Protein AF-A0A1Y3WK48-F1 (afdb_monomer)

Sequence (68 aa):
MPICKFCGEEFELSDARRRIGRSYGAGIYNEYYPNGDVCESCAVEEISCDYATGAEIKELMGTSWDDD

Nearest PDB structures (foldseek):
  1h89-assembly1_C  TM=4.028E-01  e=9.394E+00  Mus musculus

Mean predicted aligned error: 8.92 Å

Radius of gyration: 15.82 Å; Cα contacts (8 Å, |Δi|>4): 65; chains: 1; bounding box: 49×16×40 Å

Structure (mmCIF, N/CA/C/O backbone):
data_AF-A0A1Y3WK48-F1
#
_entry.id   AF-A0A1Y3WK48-F1
#
loop_
_atom_site.group_PDB
_atom_site.id
_atom_site.type_symbol
_atom_site.label_atom_id
_atom_site.label_alt_id
_atom_site.label_comp_id
_atom_site.label_asym_id
_atom_site.label_entity_id
_atom_site.label_seq_id
_atom_site.pdbx_PDB_ins_code
_atom_site.Cartn_x
_atom_site.Cartn_y
_atom_site.Cartn_z
_atom_site.occupancy
_atom_site.B_iso_or_equiv
_atom_site.auth_seq_id
_atom_site.auth_comp_id
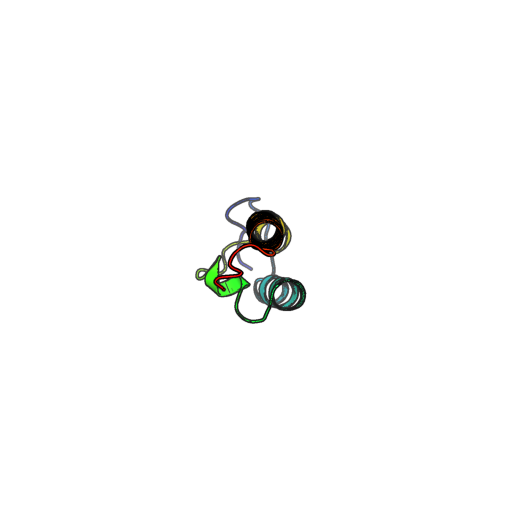_atom_site.auth_asym_id
_atom_site.auth_atom_id
_atom_site.pdbx_PDB_model_num
ATOM 1 N N . MET A 1 1 ? -17.007 -2.836 5.315 1.00 77.19 1 MET A N 1
ATOM 2 C CA . MET A 1 1 ? -15.765 -2.190 4.853 1.00 77.19 1 MET A CA 1
ATOM 3 C C . MET A 1 1 ? -14.618 -2.812 5.630 1.00 77.19 1 MET A C 1
ATOM 5 O O . MET A 1 1 ? -14.821 -3.065 6.813 1.00 77.19 1 MET A O 1
ATOM 9 N N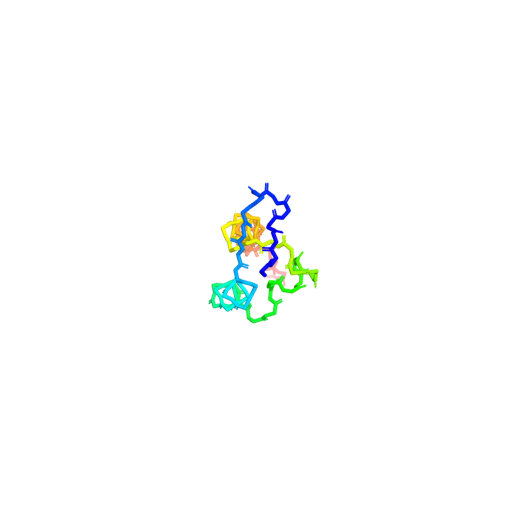 . PRO A 1 2 ? -13.500 -3.190 4.992 1.00 90.75 2 PRO A N 1
ATOM 10 C CA . PRO A 1 2 ? -12.312 -3.644 5.711 1.00 90.75 2 PRO A CA 1
ATOM 11 C C . PRO A 1 2 ? -11.687 -2.517 6.539 1.00 90.75 2 PRO A C 1
ATOM 13 O O . PRO A 1 2 ? -11.865 -1.336 6.239 1.00 90.75 2 PRO A O 1
ATOM 16 N N . ILE A 1 3 ? -10.937 -2.917 7.563 1.00 95.38 3 ILE A N 1
ATOM 17 C CA . ILE A 1 3 ? -10.123 -2.033 8.398 1.00 95.38 3 ILE A CA 1
ATOM 18 C C . ILE A 1 3 ? -8.675 -2.174 7.940 1.00 95.38 3 ILE A C 1
ATOM 20 O O . ILE A 1 3 ? -8.185 -3.293 7.777 1.00 95.38 3 ILE A O 1
ATOM 24 N N . CYS A 1 4 ? -7.995 -1.053 7.715 1.00 96.12 4 CYS A N 1
ATOM 25 C CA . CYS A 1 4 ? -6.592 -1.059 7.329 1.00 96.12 4 CYS A CA 1
ATOM 26 C C . CYS A 1 4 ? -5.731 -1.606 8.472 1.00 96.12 4 CYS A C 1
ATOM 28 O O . CYS A 1 4 ? -5.748 -1.056 9.573 1.00 96.12 4 CYS A O 1
ATOM 30 N N . LYS A 1 5 ? -4.918 -2.635 8.216 1.00 95.62 5 LYS A N 1
ATOM 31 C CA . LYS A 1 5 ? -4.033 -3.216 9.243 1.00 95.62 5 LYS A CA 1
ATOM 32 C C . LYS A 1 5 ? -2.941 -2.265 9.751 1.00 95.62 5 LYS A C 1
ATOM 34 O O . LYS A 1 5 ? -2.366 -2.531 10.799 1.00 95.62 5 LYS A O 1
ATOM 39 N N . PHE A 1 6 ? -2.634 -1.203 9.001 1.00 93.94 6 PHE A N 1
ATOM 40 C CA . PHE A 1 6 ? -1.576 -0.249 9.342 1.00 93.94 6 PHE A CA 1
ATOM 41 C C . PHE A 1 6 ? -2.098 0.950 10.130 1.00 93.94 6 PHE A C 1
ATOM 43 O O . PHE A 1 6 ? -1.554 1.266 11.183 1.00 93.94 6 PHE A O 1
ATOM 50 N N . CYS A 1 7 ? -3.155 1.610 9.645 1.00 95.44 7 CYS A N 1
ATOM 51 C CA . CYS A 1 7 ? -3.686 2.817 10.285 1.00 95.44 7 CYS A CA 1
ATOM 52 C C . CYS A 1 7 ? -4.959 2.589 11.112 1.00 95.44 7 CYS A C 1
ATOM 54 O O . CYS A 1 7 ? -5.358 3.484 11.846 1.00 95.44 7 CYS A O 1
ATOM 56 N N . GLY A 1 8 ? -5.601 1.419 11.016 1.00 95.00 8 GLY A N 1
ATOM 57 C CA . GLY A 1 8 ? -6.826 1.110 11.761 1.00 95.00 8 GLY A CA 1
ATOM 58 C C . GLY A 1 8 ? -8.094 1.793 11.239 1.00 95.00 8 GLY A C 1
ATOM 59 O O . GLY A 1 8 ? -9.151 1.634 11.842 1.00 95.00 8 GLY A O 1
ATOM 60 N N . GLU A 1 9 ? -8.012 2.520 10.124 1.00 94.44 9 GLU A N 1
ATOM 61 C CA . GLU A 1 9 ? -9.155 3.207 9.518 1.00 94.44 9 GLU A CA 1
ATOM 62 C C . GLU A 1 9 ? -9.984 2.272 8.630 1.00 94.44 9 GLU A C 1
ATOM 64 O O . GLU A 1 9 ? -9.448 1.398 7.935 1.00 94.44 9 GLU A O 1
ATOM 69 N N . GLU A 1 10 ? -11.299 2.486 8.617 1.00 96.31 10 GLU A N 1
ATOM 70 C CA . GLU A 1 10 ? -12.189 1.844 7.651 1.00 96.31 10 GLU A CA 1
ATOM 71 C C . GLU A 1 10 ? -11.961 2.420 6.252 1.00 96.31 10 GLU A C 1
ATOM 73 O O . GLU A 1 10 ? -11.808 3.627 6.067 1.00 96.31 10 GLU A O 1
ATOM 78 N N . PHE A 1 11 ? -11.956 1.554 5.241 1.00 95.38 11 PHE A N 1
ATOM 79 C CA . PHE A 1 11 ? -11.748 1.989 3.863 1.00 95.38 11 PHE A CA 1
ATOM 80 C C . PHE A 1 11 ? -12.517 1.138 2.854 1.00 95.38 11 PHE A C 1
ATOM 82 O O . PHE A 1 11 ? -12.955 0.016 3.126 1.00 95.38 11 PHE A O 1
ATOM 89 N N . GLU A 1 12 ? -12.653 1.664 1.639 1.00 95.62 12 GLU A N 1
ATOM 90 C CA . GLU A 1 12 ? -13.238 0.941 0.517 1.00 95.62 12 GLU A CA 1
ATOM 91 C C . GLU A 1 12 ? -12.156 0.227 -0.302 1.00 95.62 12 GLU A C 1
ATOM 93 O O . GLU A 1 12 ? -11.381 0.839 -1.039 1.00 95.62 12 GLU A O 1
ATOM 98 N N . LEU A 1 13 ? -12.129 -1.106 -0.212 1.00 94.12 13 LEU A N 1
ATOM 99 C CA . LEU A 1 13 ? -11.173 -1.950 -0.941 1.00 94.12 13 LEU A CA 1
ATOM 100 C C . LEU A 1 13 ? -11.221 -1.742 -2.459 1.00 94.12 13 LEU A C 1
ATOM 102 O O . LEU A 1 13 ? -10.187 -1.731 -3.126 1.00 94.12 13 LEU A O 1
ATOM 106 N N . SER A 1 14 ? -12.422 -1.586 -3.016 1.00 94.50 14 SER A N 1
ATOM 107 C CA . SER A 1 14 ? -12.613 -1.352 -4.450 1.00 94.50 14 SER A CA 1
ATOM 108 C C . SER A 1 14 ? -11.943 -0.055 -4.907 1.00 94.50 14 SER A C 1
ATOM 110 O O . SER A 1 14 ? -11.330 -0.025 -5.976 1.00 94.50 14 SER A O 1
ATOM 112 N N . ASP A 1 15 ? -12.013 0.987 -4.080 1.00 93.56 15 ASP A N 1
ATOM 113 C CA . ASP A 1 15 ? -11.401 2.283 -4.353 1.00 93.56 15 ASP A CA 1
ATOM 114 C C . ASP A 1 15 ? -9.881 2.220 -4.223 1.00 93.56 15 ASP A C 1
ATOM 116 O O . ASP A 1 15 ? -9.182 2.658 -5.139 1.00 93.56 15 ASP A O 1
ATOM 120 N N . ALA A 1 16 ? -9.361 1.579 -3.171 1.00 93.44 16 ALA A N 1
ATOM 121 C CA . ALA A 1 16 ? -7.923 1.363 -3.006 1.00 93.44 16 ALA A CA 1
ATOM 122 C C . ALA A 1 16 ? -7.324 0.605 -4.207 1.00 93.44 16 ALA A C 1
ATOM 124 O O . ALA A 1 16 ? -6.362 1.069 -4.822 1.00 93.44 16 ALA A O 1
ATOM 125 N N . ARG A 1 17 ? -7.956 -0.499 -4.632 1.00 94.44 17 ARG A N 1
ATOM 126 C CA . ARG A 1 17 ? -7.559 -1.263 -5.830 1.00 94.44 17 ARG A CA 1
ATOM 127 C C . ARG A 1 17 ? -7.564 -0.414 -7.093 1.00 94.44 17 ARG A C 1
ATOM 129 O O . ARG A 1 17 ? -6.639 -0.500 -7.900 1.00 94.44 17 ARG A O 1
ATOM 136 N N . ARG A 1 18 ? -8.612 0.390 -7.287 1.00 93.56 18 ARG A N 1
ATOM 137 C CA . ARG A 1 18 ? -8.770 1.228 -8.480 1.00 93.56 18 ARG A CA 1
ATOM 138 C C . ARG A 1 18 ? -7.716 2.327 -8.538 1.00 93.56 18 ARG A C 1
ATOM 140 O O . ARG A 1 18 ? -7.195 2.588 -9.620 1.00 93.56 18 ARG A O 1
ATOM 147 N N . ARG A 1 19 ? -7.431 2.983 -7.413 1.00 93.06 19 ARG A N 1
ATOM 148 C CA . ARG A 1 19 ? -6.479 4.098 -7.340 1.00 93.06 19 ARG A CA 1
ATOM 149 C C . ARG A 1 19 ? -5.040 3.611 -7.467 1.00 93.06 19 ARG A C 1
ATOM 151 O O . ARG A 1 19 ? -4.348 4.062 -8.374 1.00 93.06 19 ARG A O 1
ATOM 158 N N . ILE A 1 20 ? -4.643 2.597 -6.696 1.00 93.00 20 ILE A N 1
ATOM 159 C CA . ILE A 1 20 ? -3.320 1.965 -6.835 1.00 93.00 20 ILE A CA 1
ATOM 160 C C . ILE A 1 20 ? -3.130 1.394 -8.242 1.00 93.00 20 ILE A C 1
ATOM 162 O O . ILE A 1 20 ? -2.100 1.628 -8.868 1.00 93.00 20 ILE A O 1
ATOM 166 N N . GLY A 1 21 ? -4.151 0.730 -8.789 1.00 91.62 21 GLY A N 1
ATOM 167 C CA . GLY A 1 21 ? -4.102 0.196 -10.147 1.00 91.62 21 GLY A CA 1
ATOM 168 C C . GLY A 1 21 ? -3.908 1.261 -11.233 1.00 91.62 21 GLY A C 1
ATOM 169 O O . GLY A 1 21 ? -3.284 0.986 -12.255 1.00 91.62 21 GLY A O 1
ATOM 170 N N . ARG A 1 22 ? -4.419 2.482 -11.020 1.00 90.19 22 ARG A N 1
ATOM 171 C CA . ARG A 1 22 ? -4.204 3.622 -11.928 1.00 90.19 22 ARG A CA 1
ATOM 172 C C . ARG A 1 22 ? -2.810 4.224 -11.806 1.00 90.19 22 ARG A C 1
ATOM 174 O O . ARG A 1 22 ? -2.291 4.676 -12.820 1.00 90.19 22 ARG A O 1
ATOM 181 N N . SER A 1 23 ? -2.245 4.251 -10.603 1.00 87.81 23 SER A N 1
ATOM 182 C CA . SER A 1 23 ? -0.944 4.875 -10.346 1.00 87.81 23 SER A CA 1
ATOM 183 C C . SER A 1 23 ? 0.235 3.965 -10.693 1.00 87.81 23 SER A C 1
ATOM 185 O O . SER A 1 23 ? 1.211 4.440 -11.262 1.00 87.81 23 SER A O 1
ATOM 187 N N . TYR A 1 24 ? 0.138 2.667 -10.390 1.00 86.81 24 TYR A N 1
ATOM 188 C CA . TYR A 1 24 ? 1.273 1.734 -10.468 1.00 86.81 24 TYR A CA 1
ATOM 189 C C . TYR A 1 24 ? 1.077 0.591 -11.471 1.00 86.81 24 TYR A C 1
ATOM 191 O O . TYR A 1 24 ? 2.035 -0.088 -11.822 1.00 86.81 24 TYR A O 1
ATOM 199 N N . GLY A 1 25 ? -0.146 0.386 -11.965 1.00 88.12 25 GLY A N 1
ATOM 200 C CA . GLY A 1 25 ? -0.476 -0.678 -12.912 1.00 88.12 25 GLY A CA 1
ATOM 201 C C . GLY A 1 25 ? -1.555 -1.622 -12.390 1.00 88.12 25 GLY A C 1
ATOM 202 O O . GLY A 1 25 ? -1.700 -1.862 -11.189 1.00 88.12 25 GLY A O 1
ATOM 203 N N . ALA A 1 26 ? -2.355 -2.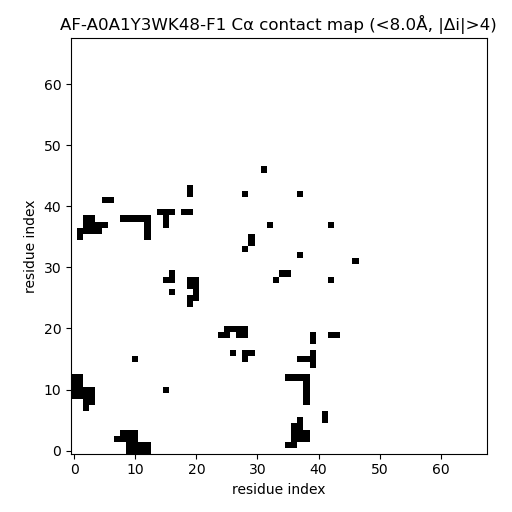162 -13.310 1.00 89.56 26 ALA A N 1
ATOM 204 C CA . ALA A 1 26 ? -3.431 -3.080 -12.962 1.00 89.56 26 ALA A CA 1
ATOM 205 C C . ALA A 1 26 ? -2.866 -4.349 -12.307 1.00 89.56 26 ALA A C 1
ATOM 207 O O . ALA A 1 26 ? -1.988 -4.991 -12.866 1.00 89.56 26 ALA A O 1
ATOM 208 N N . GLY A 1 27 ? -3.402 -4.723 -11.143 1.00 89.06 27 GLY A N 1
ATOM 209 C CA . GLY A 1 27 ? -2.973 -5.918 -10.409 1.00 89.06 27 GLY A CA 1
ATOM 210 C C . GLY A 1 27 ? -2.015 -5.641 -9.251 1.00 89.06 27 GLY A C 1
ATOM 211 O O . GLY A 1 27 ? -2.107 -6.356 -8.258 1.00 89.06 27 GLY A O 1
ATOM 212 N N . ILE A 1 28 ? -1.247 -4.543 -9.294 1.00 92.25 28 ILE A N 1
ATOM 213 C CA . ILE A 1 28 ? -0.221 -4.211 -8.284 1.00 92.25 28 ILE A CA 1
ATOM 214 C C . ILE A 1 28 ? -0.762 -4.251 -6.855 1.00 92.25 28 ILE A C 1
ATOM 216 O O . ILE A 1 28 ? -0.153 -4.841 -5.970 1.00 92.25 28 ILE A O 1
ATOM 220 N N . TYR A 1 29 ? -1.954 -3.696 -6.622 1.00 93.00 29 TYR A N 1
ATOM 221 C CA . TYR A 1 29 ? -2.558 -3.743 -5.291 1.00 93.00 29 TYR A CA 1
ATOM 222 C C . TYR A 1 29 ? -2.696 -5.179 -4.756 1.00 93.00 29 TYR A C 1
ATOM 224 O O . TYR A 1 29 ? -2.430 -5.430 -3.587 1.00 93.00 29 TYR A O 1
ATOM 232 N N . ASN A 1 30 ? -3.128 -6.125 -5.595 1.00 93.69 30 ASN A N 1
ATOM 233 C CA . ASN A 1 30 ? -3.339 -7.512 -5.176 1.00 93.69 30 ASN A CA 1
ATOM 234 C C . ASN A 1 30 ? -2.022 -8.282 -5.019 1.00 93.69 30 ASN A C 1
ATOM 236 O O . ASN A 1 30 ? -1.995 -9.258 -4.277 1.00 93.69 30 ASN A O 1
ATOM 240 N N . GLU A 1 31 ? -0.963 -7.865 -5.714 1.00 92.38 31 GLU A N 1
ATOM 241 C CA . GLU A 1 31 ? 0.379 -8.436 -5.564 1.00 92.38 31 GLU A CA 1
ATOM 242 C C . GLU A 1 31 ? 0.963 -8.095 -4.190 1.00 92.38 31 GLU A C 1
ATOM 244 O O . GLU A 1 31 ? 1.445 -8.982 -3.490 1.00 92.38 31 GLU A O 1
ATOM 249 N N . TYR A 1 32 ? 0.831 -6.835 -3.768 1.00 91.38 32 TYR A N 1
ATOM 250 C CA . TYR A 1 32 ? 1.284 -6.372 -2.453 1.00 91.38 32 TYR A CA 1
ATOM 251 C C . TYR A 1 32 ? 0.355 -6.810 -1.314 1.00 91.38 32 TYR A C 1
ATOM 253 O O . TYR A 1 32 ? 0.802 -7.219 -0.241 1.00 91.38 32 TYR A O 1
ATOM 261 N N . TYR A 1 33 ? -0.958 -6.733 -1.537 1.00 93.75 33 TYR A N 1
ATOM 262 C CA . TYR A 1 33 ? -1.976 -6.932 -0.507 1.00 93.75 33 TYR A CA 1
ATOM 263 C C . TYR A 1 33 ? -3.056 -7.916 -0.985 1.00 93.75 33 TYR A C 1
ATOM 265 O O . TYR A 1 33 ? -4.207 -7.522 -1.213 1.00 93.75 33 TYR A O 1
ATOM 273 N N . PRO A 1 34 ? -2.735 -9.221 -1.106 1.00 92.44 34 PRO A N 1
ATOM 274 C CA . PRO A 1 34 ? -3.673 -10.232 -1.607 1.00 92.44 34 PRO A CA 1
ATOM 275 C C . PRO A 1 34 ? -4.918 -10.382 -0.723 1.00 92.44 34 PRO A C 1
ATOM 277 O O . PRO A 1 34 ? -5.997 -10.711 -1.214 1.00 92.44 34 PRO A O 1
ATOM 280 N N . ASN A 1 35 ? -4.789 -10.076 0.571 1.00 93.38 35 ASN A N 1
ATOM 281 C CA . ASN A 1 35 ? -5.890 -10.111 1.532 1.00 93.38 35 ASN A CA 1
ATOM 282 C C . ASN A 1 35 ? -6.819 -8.890 1.437 1.00 93.38 35 ASN A C 1
ATOM 284 O O . ASN A 1 35 ? -7.914 -8.920 1.994 1.00 93.38 35 ASN A O 1
ATOM 288 N N . GLY A 1 36 ? -6.409 -7.821 0.743 1.00 93.69 36 GLY A N 1
ATOM 289 C CA . GLY A 1 36 ? -7.191 -6.588 0.642 1.00 93.69 36 GLY A CA 1
ATOM 290 C C . GLY A 1 36 ? -7.416 -5.887 1.982 1.00 93.69 36 GLY A C 1
ATOM 291 O O . GLY A 1 36 ? -8.508 -5.385 2.239 1.00 93.69 36 GLY A O 1
ATOM 292 N N . ASP A 1 37 ? -6.395 -5.881 2.836 1.00 95.38 37 ASP A N 1
ATOM 293 C CA . ASP A 1 37 ? -6.429 -5.409 4.223 1.00 95.38 37 ASP A CA 1
ATOM 294 C C . ASP A 1 37 ? -5.703 -4.066 4.435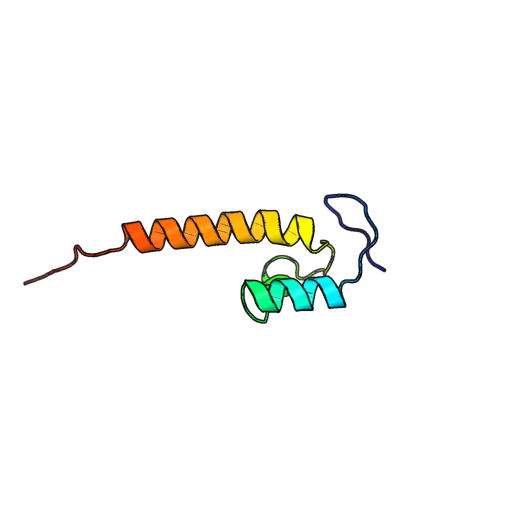 1.00 95.38 37 ASP A C 1
ATOM 296 O O . ASP A 1 37 ? -5.421 -3.682 5.570 1.00 95.38 37 ASP A O 1
ATOM 300 N N . VAL A 1 38 ? -5.394 -3.336 3.355 1.00 95.88 38 VAL A N 1
ATOM 301 C CA . VAL A 1 38 ? -4.624 -2.081 3.401 1.00 95.88 38 VAL A CA 1
ATOM 302 C C . VAL A 1 38 ? -5.312 -0.963 2.623 1.00 95.88 38 VAL A C 1
ATOM 304 O O . VAL A 1 38 ? -5.686 -1.137 1.463 1.00 95.88 38 VAL A O 1
ATOM 307 N N . CYS A 1 39 ? -5.473 0.204 3.247 1.00 96.06 39 CYS A N 1
ATOM 308 C CA . CYS A 1 39 ? -6.045 1.376 2.588 1.00 96.06 39 CYS A CA 1
ATOM 309 C C . CYS A 1 39 ? -5.102 1.966 1.528 1.00 96.06 39 CYS A C 1
ATOM 311 O O . CYS A 1 39 ? -3.917 1.648 1.473 1.00 96.06 39 CYS A O 1
ATOM 313 N N . GLU A 1 40 ? -5.628 2.862 0.691 1.00 94.12 40 GLU A N 1
ATOM 314 C CA . GLU A 1 40 ? -4.847 3.515 -0.363 1.00 94.12 40 GLU A CA 1
ATOM 315 C C . GLU A 1 40 ? -3.597 4.220 0.175 1.00 94.12 40 GLU A C 1
ATOM 317 O O . GLU A 1 40 ? -2.527 4.009 -0.376 1.00 94.12 40 GLU A O 1
ATOM 322 N N . SER A 1 41 ? -3.703 5.036 1.229 1.00 92.81 41 SER A N 1
ATOM 323 C CA . SER A 1 41 ? -2.576 5.853 1.699 1.00 92.81 41 SER A CA 1
ATOM 324 C C . SER A 1 41 ? -1.394 4.999 2.151 1.00 92.81 41 SER A C 1
ATOM 326 O O . SER A 1 41 ? -0.272 5.229 1.714 1.00 92.81 41 SER A O 1
ATOM 328 N N . CYS A 1 42 ? -1.659 3.968 2.958 1.00 94.31 42 CYS A N 1
ATOM 329 C CA . CYS A 1 42 ? -0.628 3.039 3.414 1.00 94.31 42 CYS A CA 1
ATOM 330 C C . CYS A 1 42 ? -0.088 2.175 2.265 1.00 94.31 42 CYS A C 1
ATOM 332 O O . CYS A 1 42 ? 1.093 1.851 2.253 1.00 94.31 42 CYS A O 1
ATOM 334 N N . ALA A 1 43 ? -0.931 1.822 1.287 1.00 92.62 43 ALA A N 1
ATOM 335 C CA . ALA A 1 43 ? -0.484 1.108 0.097 1.00 92.62 43 ALA A CA 1
ATOM 336 C C . ALA A 1 43 ? 0.427 1.972 -0.787 1.00 92.62 43 ALA A C 1
ATOM 338 O O . ALA A 1 43 ? 1.439 1.483 -1.276 1.00 92.62 43 ALA A O 1
ATOM 339 N N . VAL A 1 44 ? 0.081 3.247 -0.997 1.00 91.50 44 VAL A N 1
ATOM 340 C CA . VAL A 1 44 ? 0.891 4.198 -1.772 1.00 91.50 44 VAL A CA 1
ATOM 341 C C . VAL A 1 44 ? 2.265 4.355 -1.142 1.00 91.50 44 VAL A C 1
ATOM 343 O O . VAL A 1 44 ? 3.242 4.315 -1.873 1.00 91.50 44 VAL A O 1
ATOM 346 N N . GLU A 1 45 ? 2.352 4.522 0.177 1.00 88.75 45 GLU A N 1
ATOM 347 C CA . GLU A 1 45 ? 3.625 4.750 0.868 1.00 88.75 45 GLU A CA 1
ATOM 348 C C . GLU A 1 45 ? 4.618 3.610 0.597 1.00 88.75 45 GLU A C 1
ATOM 350 O O . GLU A 1 45 ? 5.670 3.844 0.004 1.00 88.75 45 GLU A O 1
ATOM 355 N N . GLU A 1 46 ? 4.213 2.369 0.865 1.00 87.19 46 GLU A N 1
ATOM 356 C CA . GLU A 1 46 ? 5.031 1.172 0.628 1.00 87.19 46 GLU A CA 1
ATOM 357 C C . GLU A 1 46 ? 5.347 0.954 -0.862 1.00 87.19 46 GLU A C 1
ATOM 359 O O . GLU A 1 46 ? 6.508 0.812 -1.245 1.00 87.19 46 GLU A O 1
ATOM 364 N N . ILE A 1 47 ? 4.326 0.977 -1.731 1.00 87.81 47 ILE A N 1
ATOM 365 C CA . ILE A 1 47 ? 4.511 0.734 -3.172 1.00 87.81 47 ILE A CA 1
ATOM 366 C C . ILE A 1 47 ? 5.380 1.835 -3.792 1.00 87.81 47 ILE A C 1
ATOM 368 O O . ILE A 1 47 ? 6.189 1.559 -4.673 1.00 87.81 47 ILE A O 1
ATOM 372 N N . SER A 1 48 ? 5.239 3.087 -3.349 1.00 82.62 48 SER A N 1
ATOM 373 C CA . SER A 1 48 ? 6.055 4.199 -3.840 1.00 82.62 48 SER A CA 1
ATOM 374 C C . SER A 1 48 ? 7.516 4.073 -3.427 1.00 82.62 48 SER A C 1
ATOM 376 O O . SER A 1 48 ? 8.376 4.372 -4.251 1.00 82.62 48 SER A O 1
ATOM 378 N N . CYS A 1 49 ? 7.807 3.591 -2.215 1.00 77.88 49 CYS A N 1
ATOM 379 C CA . CYS A 1 49 ? 9.171 3.318 -1.772 1.00 77.88 49 CYS A CA 1
ATOM 380 C C . CYS A 1 49 ? 9.831 2.243 -2.642 1.00 77.88 49 CYS A C 1
ATOM 382 O O . CYS A 1 49 ? 10.938 2.455 -3.140 1.00 77.88 49 CYS A O 1
ATOM 384 N N . ASP A 1 50 ? 9.135 1.139 -2.909 1.00 75.94 50 ASP A N 1
ATOM 385 C CA . ASP A 1 50 ? 9.641 0.079 -3.786 1.00 75.94 50 ASP A CA 1
ATOM 386 C C . ASP A 1 50 ? 9.788 0.548 -5.240 1.00 75.94 50 ASP A C 1
ATOM 388 O O . ASP A 1 50 ? 10.794 0.268 -5.895 1.00 75.94 50 ASP A O 1
ATOM 392 N N . TYR A 1 51 ? 8.813 1.303 -5.754 1.00 68.69 51 TYR A N 1
ATOM 393 C CA . TYR A 1 51 ? 8.839 1.808 -7.126 1.00 68.69 51 TYR A CA 1
ATOM 394 C C . TYR A 1 51 ? 9.928 2.869 -7.332 1.00 68.69 51 TYR A C 1
ATOM 396 O O . TYR A 1 51 ? 10.596 2.868 -8.366 1.00 68.69 51 TYR A O 1
ATOM 404 N N . ALA A 1 52 ? 10.143 3.750 -6.350 1.00 62.41 52 ALA A N 1
ATOM 405 C CA . ALA A 1 52 ? 11.245 4.709 -6.356 1.00 62.41 52 ALA A CA 1
ATOM 406 C C . ALA A 1 52 ? 12.593 3.981 -6.316 1.00 62.41 52 ALA A C 1
ATOM 408 O O . ALA A 1 52 ? 13.456 4.270 -7.140 1.00 62.41 52 ALA A O 1
ATOM 409 N N . THR A 1 53 ? 12.726 2.955 -5.471 1.00 59.28 53 THR A N 1
ATOM 410 C CA . THR A 1 53 ? 13.932 2.115 -5.419 1.00 59.28 53 THR A CA 1
ATOM 411 C C . THR A 1 53 ? 14.178 1.419 -6.766 1.00 59.28 53 THR A C 1
ATOM 413 O O . THR A 1 53 ? 15.302 1.386 -7.262 1.00 59.28 53 THR A O 1
ATOM 416 N N . GLY A 1 54 ? 13.130 0.911 -7.423 1.00 55.62 54 GLY A N 1
ATOM 417 C CA . GLY A 1 54 ? 13.224 0.318 -8.760 1.00 55.62 54 GLY A CA 1
ATOM 418 C C . GLY A 1 54 ? 13.608 1.319 -9.859 1.00 55.62 54 GLY A C 1
ATOM 419 O O . GLY A 1 54 ? 14.352 0.966 -10.776 1.00 55.62 54 GLY A O 1
ATOM 420 N N . ALA A 1 55 ? 13.138 2.567 -9.771 1.00 52.94 55 ALA A N 1
ATOM 421 C CA . ALA A 1 55 ? 13.510 3.638 -10.694 1.00 52.94 55 ALA A CA 1
ATOM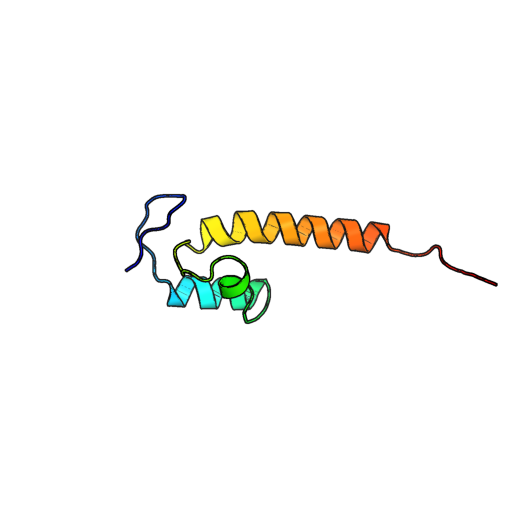 422 C C . ALA A 1 55 ? 14.976 4.067 -10.511 1.00 52.94 55 ALA A C 1
ATOM 424 O O . ALA A 1 55 ? 15.699 4.169 -11.502 1.00 52.94 55 ALA A O 1
ATOM 425 N 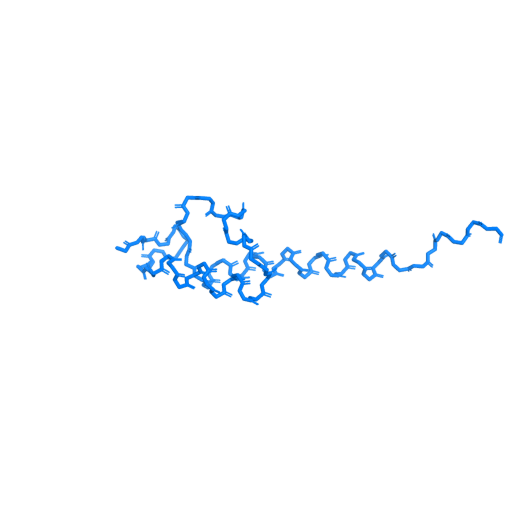N . GLU A 1 56 ? 15.438 4.215 -9.268 1.00 49.88 56 GLU A N 1
ATOM 426 C CA . GLU A 1 56 ? 16.841 4.519 -8.955 1.00 49.88 56 GLU A CA 1
ATOM 427 C C . GLU A 1 56 ? 17.779 3.377 -9.387 1.00 49.88 56 GLU A C 1
ATOM 429 O O . GLU A 1 56 ? 18.845 3.620 -9.955 1.00 49.88 56 GLU A O 1
ATOM 434 N N . ILE A 1 57 ? 17.362 2.114 -9.225 1.00 48.97 57 ILE A N 1
ATOM 435 C CA . ILE A 1 57 ? 18.105 0.955 -9.748 1.00 48.97 57 ILE A CA 1
ATOM 436 C C . ILE A 1 57 ? 18.154 0.979 -11.282 1.00 48.97 57 ILE A C 1
ATOM 438 O O . ILE A 1 57 ? 19.195 0.677 -11.862 1.00 48.97 57 ILE A O 1
ATOM 442 N N . LYS A 1 58 ? 17.067 1.354 -11.965 1.00 48.41 58 LYS A N 1
ATOM 443 C CA . LYS A 1 58 ? 17.037 1.435 -13.434 1.00 48.41 58 LYS A CA 1
ATOM 444 C C . LYS A 1 58 ? 17.958 2.530 -13.977 1.00 48.41 58 LYS A C 1
ATOM 446 O O . LYS A 1 58 ? 18.578 2.318 -15.017 1.00 48.41 58 LYS A O 1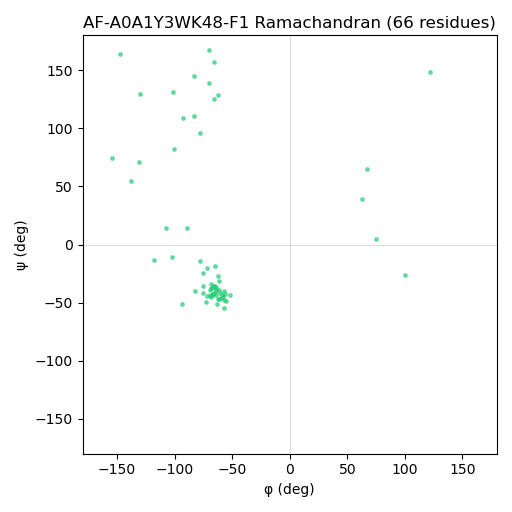
ATOM 451 N N . GLU A 1 59 ? 18.078 3.660 -13.282 1.00 51.19 59 GLU A N 1
ATOM 452 C CA . GLU A 1 59 ? 19.051 4.709 -13.618 1.00 51.19 59 GLU A CA 1
ATOM 453 C C . GLU A 1 59 ? 20.499 4.257 -13.368 1.00 51.19 59 GLU A C 1
ATOM 455 O O . GLU A 1 59 ? 21.370 4.527 -14.193 1.00 51.19 59 GLU A O 1
ATOM 460 N N . LEU A 1 60 ? 20.759 3.484 -12.307 1.00 50.88 60 LEU A N 1
ATOM 461 C CA . LEU A 1 60 ? 22.073 2.870 -12.052 1.00 50.88 60 LEU A CA 1
ATOM 462 C C . LEU A 1 60 ? 22.418 1.717 -13.012 1.00 50.88 60 LEU A C 1
ATOM 464 O O . LEU A 1 60 ? 23.590 1.383 -13.173 1.00 50.88 60 LEU A O 1
ATOM 468 N N . MET A 1 61 ? 21.423 1.117 -13.671 1.00 52.66 61 MET A N 1
ATOM 469 C CA . MET A 1 61 ? 21.604 0.115 -14.732 1.00 52.66 61 MET A CA 1
ATOM 470 C C . MET A 1 61 ? 21.719 0.738 -16.138 1.00 52.66 61 MET A C 1
ATOM 472 O O . MET A 1 61 ? 21.621 0.035 -17.146 1.00 52.66 61 MET A O 1
ATOM 476 N N . GLY A 1 62 ? 21.944 2.053 -16.223 1.00 50.53 62 GLY A N 1
ATOM 477 C CA . GLY A 1 62 ? 22.252 2.771 -17.456 1.00 50.53 62 GLY A CA 1
ATOM 478 C C . GLY A 1 62 ? 23.735 2.701 -17.847 1.00 50.53 62 GLY A C 1
ATOM 479 O O . GLY A 1 62 ? 24.576 3.340 -17.227 1.00 50.53 62 GLY A O 1
ATOM 480 N N . THR A 1 63 ? 24.000 1.963 -18.932 1.00 54.06 63 THR A N 1
ATOM 481 C CA . THR A 1 63 ? 25.139 2.059 -19.878 1.00 54.06 63 THR A CA 1
ATOM 482 C C . THR A 1 63 ? 26.556 1.713 -19.396 1.00 54.06 63 THR A C 1
ATOM 484 O O . THR A 1 63 ? 27.454 2.549 -19.457 1.00 54.06 63 THR A O 1
ATOM 487 N N . SER A 1 64 ? 26.813 0.455 -19.030 1.00 52.62 64 SER A N 1
ATOM 488 C CA . SER A 1 64 ? 28.140 -0.140 -19.282 1.00 52.62 64 SER A CA 1
ATOM 489 C C . SER A 1 64 ? 28.056 -1.663 -19.379 1.00 52.62 64 SER A C 1
ATOM 491 O O . SER A 1 64 ? 28.400 -2.390 -18.453 1.00 52.62 64 SER A O 1
ATOM 493 N N . TRP A 1 65 ? 27.532 -2.126 -20.508 1.00 59.81 65 TRP A N 1
ATOM 494 C CA . TRP A 1 65 ? 27.896 -3.413 -21.102 1.00 59.81 65 TRP A CA 1
ATOM 495 C C . TRP A 1 65 ? 28.027 -3.169 -22.610 1.00 59.81 65 TRP A C 1
ATOM 497 O O . TRP A 1 65 ? 27.314 -3.768 -23.407 1.00 59.81 65 TRP A O 1
ATOM 507 N N . ASP A 1 66 ? 28.867 -2.198 -22.984 1.00 55.50 66 ASP A N 1
ATOM 508 C CA . ASP A 1 66 ? 29.453 -2.196 -24.325 1.00 55.50 66 ASP A CA 1
ATOM 509 C C . ASP A 1 66 ? 30.575 -3.239 -24.290 1.0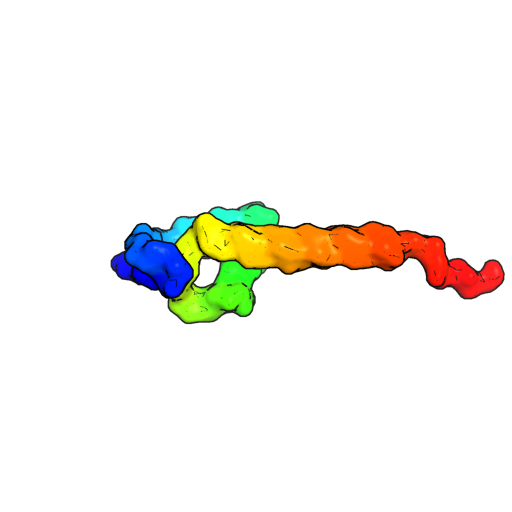0 55.50 66 ASP A C 1
ATOM 511 O O . ASP A 1 66 ? 31.663 -3.002 -23.766 1.00 55.50 66 ASP A O 1
ATOM 515 N N . ASP A 1 67 ? 30.227 -4.438 -24.743 1.00 55.16 67 ASP A N 1
ATOM 516 C CA . ASP A 1 67 ? 31.128 -5.545 -25.042 1.00 55.16 67 ASP A CA 1
ATOM 517 C C . ASP A 1 67 ? 31.312 -5.540 -26.571 1.00 55.16 67 ASP A C 1
ATOM 519 O O . ASP A 1 67 ? 30.523 -6.179 -27.267 1.00 55.16 67 ASP A O 1
ATOM 523 N N . ASP A 1 68 ? 32.222 -4.688 -27.075 1.00 51.06 68 ASP A N 1
ATOM 524 C CA . ASP A 1 68 ? 33.090 -4.877 -28.270 1.00 51.06 68 ASP A CA 1
ATOM 525 C C . ASP A 1 68 ? 34.083 -3.699 -28.435 1.00 51.06 68 ASP A C 1
ATOM 527 O O . ASP A 1 68 ? 33.634 -2.544 -28.641 1.00 51.06 68 ASP A O 1
#

Secondary structure (DSSP, 8-state):
-PBPTTT--B--HHHHHHHHHHHH-TTHHHHH-TT----HHHHHHHHHHHHHHHHHHHHHTSS-----

Solvent-accessible surface area (backbone atoms only — not comparable to full-atom values): 4081 Å² total; per-residue (Å²): 119,49,51,14,78,84,81,67,46,76,38,59,56,71,57,2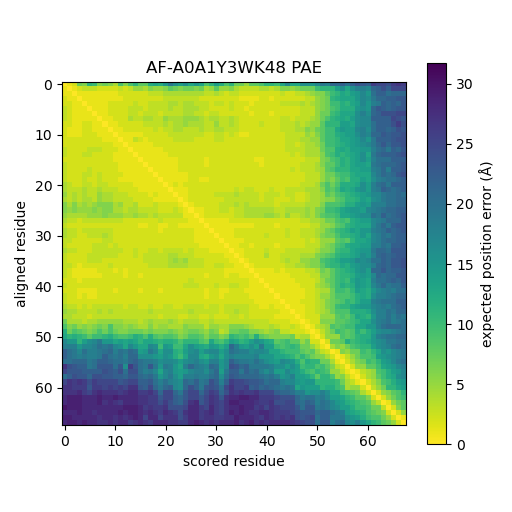5,42,52,52,44,19,69,76,76,35,79,59,51,43,49,73,80,36,71,83,56,42,61,37,48,71,68,46,50,55,56,54,47,53,53,50,50,51,52,49,55,50,53,61,73,66,62,85,87,82,86,86,127

pLDDT: mean 81.8, std 17.11, range [48.41, 96.31]

Foldseek 3Di:
DAAAPPPRDDDDLVVLQVVCCVPPNHCLCCVVCVPSRHHNVRSCVVVVVVVVVVVVVVVVVPDDPPDD